Protein AF-A0A352LXK6-F1 (afdb_monomer_lite)

Radius of gyration: 22.54 Å; chains: 1; bounding box: 63×56×57 Å

Foldseek 3Di:
DDPVVVVVVVVVVPDPPDDPPPPDDDLCFPQAAAPPQRAGKDKDKDWADDDPDDIDIWIKIDGPCPRPVPDPADIATPVLALVLLLVVVVCCCVPPVVQFDCDPVNVVLVVVVLVVQCVVCVVVVHHSVVDDDDVSVSSVCCSPPHDSVSVNVSSVRHPAGWYDDNNHIDDPPPD

Sequence (175 aa):
MEKEIFDRVQEKLIVPFKSKWGSKVFTYKGLLKCANCKASIIGEDRFRQRLNKEPKYHIYYHCTRQIDHNCKEPYISEEELERSLLKLINFMYIAHPQELVLTDKIQKGLEEFKRMREALFLQQDINPNSKVWDIRDYSKYILANKNAEEKRELFNLFQFPLFIQNSTITSLRAH

pLDDT: mean 89.12, std 10.37, range [35.91, 96.88]

Secondary structure (DSSP, 8-state):
--HHHHHHHHHHH----PPPTT----TTTTTEEETTT-PBEEEEEEEEEETTEEEEEEEEEEE--SS-TT--PPPEEHHHHHHHHHHHHHHHHHH-GGGB---HHHHHHHHHHHHHHHHHHHHTT--GGGS---HHHHHHHHHHHS-HHHHHHGGGGBSS-EEEETTEEE-TT--

Structure (mmCIF, N/CA/C/O backbone):
data_AF-A0A352LXK6-F1
#
_entry.id   AF-A0A352LXK6-F1
#
loop_
_atom_site.group_PDB
_atom_site.id
_atom_site.type_symbol
_atom_site.label_atom_id
_atom_site.label_alt_id
_atom_site.label_comp_id
_atom_site.label_asym_id
_atom_site.label_entity_id
_atom_site.label_seq_id
_atom_site.pdbx_PDB_ins_code
_atom_site.Cartn_x
_atom_site.Cartn_y
_atom_site.Cartn_z
_atom_site.occupancy
_atom_site.B_iso_or_equiv
_atom_site.auth_seq_id
_atom_site.auth_comp_id
_atom_site.auth_asym_id
_atom_site.auth_atom_id
_atom_site.pdbx_PDB_model_num
ATOM 1 N N . MET A 1 1 ? -33.465 33.443 39.017 1.00 53.41 1 MET A N 1
ATOM 2 C CA . MET A 1 1 ? -32.552 32.367 38.580 1.00 53.41 1 MET A CA 1
ATOM 3 C C . MET A 1 1 ? -31.208 33.001 38.289 1.00 53.41 1 MET A C 1
ATOM 5 O O . MET A 1 1 ? -31.158 33.945 37.511 1.00 53.41 1 MET A O 1
ATOM 9 N N . GLU A 1 2 ? -30.178 32.562 39.007 1.00 62.28 2 GLU A N 1
ATOM 10 C CA . GLU A 1 2 ? -28.811 33.086 38.960 1.00 62.28 2 GLU A CA 1
ATOM 11 C C . GLU A 1 2 ? -28.241 33.044 37.541 1.00 62.28 2 GLU A C 1
ATOM 13 O O . GLU A 1 2 ? -28.038 31.973 36.968 1.00 62.28 2 GLU A O 1
ATOM 18 N N . LYS A 1 3 ? -27.945 34.230 37.000 1.00 75.62 3 LYS A N 1
ATOM 19 C CA . LYS A 1 3 ? -27.211 34.417 35.741 1.00 75.62 3 LYS A CA 1
ATOM 20 C C . LYS A 1 3 ? -25.889 33.638 35.750 1.00 75.62 3 LYS A C 1
ATOM 22 O O . LYS A 1 3 ? -25.519 33.038 34.756 1.00 75.62 3 LYS A O 1
ATOM 27 N N . GLU A 1 4 ? -25.272 33.536 36.925 1.00 81.62 4 GLU A N 1
ATOM 28 C CA . GLU A 1 4 ? -24.052 32.767 37.163 1.00 81.62 4 GLU A CA 1
ATOM 29 C C . GLU A 1 4 ? -24.223 31.256 36.931 1.00 81.62 4 GLU A C 1
ATOM 31 O O . GLU A 1 4 ? -23.343 30.613 36.358 1.00 81.62 4 GLU A O 1
ATOM 36 N N . ILE A 1 5 ? -25.366 30.671 37.314 1.00 79.88 5 ILE A N 1
ATOM 37 C CA . ILE A 1 5 ? -25.660 29.263 37.007 1.00 79.88 5 ILE A CA 1
ATOM 38 C C . ILE A 1 5 ? -25.860 29.091 35.501 1.00 79.88 5 ILE A C 1
ATOM 40 O O . ILE A 1 5 ? -25.363 28.123 34.926 1.00 79.88 5 ILE A O 1
ATOM 44 N N . PHE A 1 6 ? -26.557 30.030 34.857 1.00 81.56 6 PHE A N 1
ATOM 45 C CA . PHE A 1 6 ? -26.767 30.002 33.412 1.00 81.56 6 PHE A CA 1
ATOM 46 C C . PHE A 1 6 ? -25.436 30.085 32.648 1.00 81.56 6 PHE A C 1
ATOM 48 O O . PHE A 1 6 ? -25.183 29.238 31.793 1.00 81.56 6 PHE A O 1
ATOM 55 N N . ASP A 1 7 ? -24.555 31.015 33.013 1.00 83.31 7 ASP A N 1
ATOM 56 C CA . ASP A 1 7 ? -23.253 31.214 32.368 1.00 83.31 7 ASP A CA 1
ATOM 57 C C . ASP A 1 7 ? -22.326 30.001 32.577 1.00 83.31 7 ASP A C 1
ATOM 59 O O . ASP A 1 7 ? -21.735 29.500 31.620 1.00 83.31 7 ASP A O 1
ATOM 63 N N . ARG A 1 8 ? -22.298 29.415 33.786 1.00 79.50 8 ARG A N 1
ATOM 64 C CA . ARG A 1 8 ? -21.560 28.164 34.067 1.00 79.50 8 ARG A CA 1
ATOM 65 C C . ARG A 1 8 ? -22.065 26.964 33.267 1.00 79.50 8 ARG A C 1
ATOM 67 O O . ARG A 1 8 ? -21.293 26.057 32.949 1.00 79.50 8 ARG A O 1
ATOM 74 N N . VAL A 1 9 ? -23.365 26.909 32.977 1.00 80.06 9 VAL A N 1
ATOM 75 C CA . VAL A 1 9 ? -23.941 25.871 32.112 1.00 80.06 9 VAL A CA 1
ATOM 76 C C . VAL A 1 9 ? -23.569 26.133 30.653 1.00 80.06 9 VAL A C 1
ATOM 78 O O . VAL A 1 9 ? -23.195 25.186 29.965 1.00 80.06 9 VAL A O 1
ATOM 81 N N . GLN A 1 10 ? -23.595 27.388 30.192 1.00 80.75 10 GLN A N 1
ATOM 82 C CA . GLN A 1 10 ? -23.176 27.751 28.833 1.00 80.75 10 GLN A CA 1
ATOM 83 C C . GLN A 1 10 ? -21.703 27.413 28.578 1.00 80.75 10 GLN A C 1
ATOM 85 O O . GLN A 1 10 ? -21.404 26.800 27.558 1.00 80.75 10 GLN A O 1
ATOM 90 N N . GLU A 1 11 ? -20.801 27.689 29.523 1.00 78.12 11 GLU A N 1
ATOM 91 C CA . GLU A 1 11 ? -19.388 27.292 29.420 1.00 78.12 11 GLU A CA 1
ATOM 92 C C . GLU A 1 11 ? -19.211 25.773 29.273 1.00 78.12 11 GLU A C 1
ATOM 94 O O . GLU A 1 11 ? -18.391 25.310 28.483 1.00 78.12 11 GLU A O 1
ATOM 99 N N . LYS A 1 12 ? -20.021 24.977 29.983 1.00 74.00 12 LYS A N 1
ATOM 100 C CA . LYS A 1 12 ? -19.997 23.506 29.894 1.00 74.00 12 LYS A CA 1
ATOM 101 C C . LYS A 1 12 ? -20.643 22.949 28.621 1.00 74.00 12 LYS A C 1
ATOM 103 O O . LYS A 1 12 ? -20.398 21.791 28.283 1.00 74.00 12 LYS A O 1
ATOM 108 N N . LEU A 1 13 ? -21.462 23.741 27.928 1.00 72.69 13 LEU A N 1
ATOM 109 C CA . LEU A 1 13 ? -22.083 23.381 26.649 1.00 72.69 13 LEU A CA 1
ATOM 110 C C . LEU A 1 13 ? -21.171 23.666 25.446 1.00 72.69 13 LEU A C 1
ATOM 112 O O . LEU A 1 13 ? -21.450 23.167 24.352 1.00 72.69 13 LEU A O 1
ATOM 116 N N . ILE A 1 14 ? -20.070 24.406 25.634 1.00 70.81 14 ILE A N 1
ATOM 117 C CA . ILE A 1 14 ? -19.030 24.597 24.616 1.00 70.81 14 ILE A CA 1
ATOM 118 C C . ILE A 1 14 ? -18.277 23.275 24.448 1.00 70.81 14 ILE A C 1
ATOM 120 O O . ILE A 1 14 ? -17.240 23.010 25.054 1.00 70.81 14 ILE A O 1
ATOM 124 N N . VAL A 1 15 ? -18.831 22.403 23.612 1.00 63.41 15 VAL A N 1
ATOM 125 C CA . VAL A 1 15 ? -18.150 21.189 23.180 1.00 63.41 15 VAL A CA 1
ATOM 126 C C . VAL A 1 15 ? -17.107 21.555 22.123 1.00 63.41 15 VAL A C 1
ATOM 128 O O . VAL A 1 15 ? -17.407 22.333 21.212 1.00 63.41 15 VAL A O 1
ATOM 131 N N . PRO A 1 16 ? -15.884 20.998 22.191 1.00 61.88 16 PRO A N 1
ATOM 132 C CA . PRO A 1 16 ? -14.918 21.169 21.117 1.00 61.88 16 PRO A CA 1
ATOM 133 C C . PRO A 1 16 ? -15.552 20.712 19.803 1.00 61.88 16 PRO A C 1
ATOM 135 O O . PRO A 1 16 ? -16.291 19.722 19.775 1.00 61.88 16 PRO A O 1
ATOM 138 N N . PHE A 1 17 ? -15.284 21.451 18.723 1.00 60.72 17 PHE A N 1
ATOM 139 C CA . PHE A 1 17 ? -15.830 21.165 17.400 1.00 60.72 17 PHE A CA 1
ATOM 140 C C . PHE A 1 17 ? -15.517 19.707 17.041 1.00 60.72 17 PHE A C 1
ATOM 142 O O . PHE A 1 17 ? -14.369 19.350 16.765 1.00 60.72 17 PHE A O 1
ATOM 149 N N . LYS A 1 18 ? -16.529 18.833 17.095 1.00 61.69 18 LYS A N 1
ATOM 150 C CA . LYS A 1 18 ? -16.359 17.439 16.685 1.00 61.69 18 LYS A CA 1
ATOM 151 C C . LYS A 1 18 ? -16.019 17.453 15.200 1.00 61.69 18 LYS A C 1
ATOM 153 O O . LYS A 1 18 ? -16.692 18.124 14.415 1.00 61.69 18 LYS A O 1
ATOM 158 N N . SER A 1 19 ? -14.971 16.731 14.812 1.00 66.56 19 SER A N 1
ATOM 159 C CA . SER A 1 19 ? -14.622 16.559 13.403 1.00 66.56 19 SER A CA 1
ATOM 160 C C . SER A 1 19 ? -15.862 16.086 12.640 1.00 66.56 19 SER A C 1
ATOM 162 O O . SER A 1 19 ? -16.581 15.206 13.123 1.00 66.56 19 SER A O 1
ATOM 164 N N . LYS A 1 20 ? -16.144 16.693 11.479 1.00 72.31 20 LYS A N 1
ATOM 165 C CA . LYS A 1 20 ? -17.317 16.331 10.675 1.00 72.31 20 LYS A CA 1
ATOM 166 C C . LYS A 1 20 ? -17.300 14.825 10.407 1.00 72.31 20 LYS A C 1
ATOM 168 O O . LYS A 1 20 ? -16.268 14.264 10.040 1.00 72.31 20 LYS A O 1
ATOM 173 N N . TRP A 1 21 ? -18.439 14.167 10.595 1.00 60.66 21 TRP A N 1
ATOM 174 C CA . TRP A 1 21 ? -18.563 12.743 10.305 1.00 60.66 21 TRP A CA 1
ATOM 175 C C . TRP A 1 21 ? -18.146 12.471 8.850 1.00 60.66 21 TRP A C 1
ATOM 177 O O . TRP A 1 21 ? -18.568 13.181 7.939 1.00 60.66 21 TRP A O 1
ATOM 187 N N . GLY A 1 22 ? -17.260 11.493 8.643 1.00 67.50 22 GLY A N 1
ATOM 188 C CA . GLY A 1 22 ? -16.707 11.173 7.323 1.00 67.50 22 GLY A CA 1
ATOM 189 C C . GLY A 1 22 ? -15.520 12.030 6.861 1.00 67.50 22 GLY A C 1
ATOM 190 O O . GLY A 1 22 ? -15.017 11.790 5.769 1.00 67.50 22 GLY A O 1
ATOM 191 N N . SER A 1 23 ? -15.014 12.974 7.666 1.00 76.69 23 SER A N 1
ATOM 192 C CA . SER A 1 23 ? -13.855 13.799 7.278 1.00 76.69 23 SER A CA 1
ATOM 193 C C . SER A 1 23 ? -12.523 13.041 7.250 1.00 76.69 23 SER A C 1
ATOM 195 O O . SER A 1 23 ? -11.538 13.558 6.731 1.00 76.69 23 SER A O 1
ATOM 197 N N . LYS A 1 24 ? -12.457 11.841 7.844 1.00 82.56 24 LYS A N 1
ATOM 198 C CA . LYS A 1 24 ? -11.235 11.031 7.868 1.00 82.56 24 LYS A CA 1
ATOM 199 C C . LYS A 1 24 ? -11.073 10.275 6.553 1.00 82.56 24 LYS A C 1
ATOM 201 O O . LYS A 1 24 ? -11.922 9.463 6.179 1.00 82.56 24 LYS A O 1
ATOM 206 N N . VAL A 1 25 ? -9.948 10.513 5.893 1.00 87.12 25 VAL A N 1
ATOM 207 C CA . VAL A 1 25 ? -9.534 9.807 4.681 1.00 87.12 25 VAL A CA 1
ATOM 208 C C . VAL A 1 25 ? -8.399 8.860 5.050 1.00 87.12 25 VAL A C 1
ATOM 210 O O . VAL A 1 25 ? -7.445 9.261 5.709 1.00 87.12 25 VAL A O 1
ATOM 213 N N . PHE A 1 26 ? -8.514 7.602 4.631 1.00 93.31 26 PHE A N 1
ATOM 214 C CA . PHE A 1 26 ? -7.470 6.596 4.806 1.00 93.31 26 PHE A CA 1
ATOM 215 C C . PHE A 1 26 ? -6.874 6.259 3.448 1.00 93.31 26 PHE A C 1
ATOM 217 O O . PHE A 1 26 ? -7.621 5.954 2.511 1.00 93.31 26 PHE A O 1
ATOM 224 N N . THR A 1 27 ? -5.545 6.291 3.362 1.00 94.31 27 THR A N 1
ATOM 225 C CA . THR A 1 27 ? -4.780 6.161 2.118 1.00 94.31 27 THR A CA 1
ATOM 226 C C . THR A 1 27 ? -5.213 4.961 1.291 1.00 94.31 27 THR A C 1
ATOM 228 O O . THR A 1 27 ? -5.458 5.111 0.102 1.00 94.31 27 THR A O 1
ATOM 231 N N . TYR A 1 28 ? -5.409 3.789 1.898 1.00 95.44 28 TYR A N 1
ATOM 232 C CA . TYR A 1 28 ? -5.673 2.544 1.164 1.00 95.44 28 TYR A CA 1
ATOM 233 C C . TYR A 1 28 ? -7.137 2.089 1.189 1.00 95.44 28 TYR A C 1
ATOM 235 O O . TYR A 1 28 ? -7.465 0.986 0.747 1.00 95.44 28 TYR A O 1
ATOM 243 N N . LYS A 1 29 ? -8.058 2.939 1.667 1.00 92.88 29 LYS A N 1
ATOM 244 C CA . LYS A 1 29 ? -9.492 2.617 1.688 1.00 92.88 29 LYS A CA 1
ATOM 245 C C . LYS A 1 29 ? -9.992 2.286 0.278 1.00 92.88 29 LYS A C 1
ATOM 247 O O . LYS A 1 29 ? -9.741 3.035 -0.670 1.00 92.88 29 LYS A O 1
ATOM 252 N N . GLY A 1 30 ? -10.727 1.179 0.168 1.00 91.06 30 GLY A N 1
ATOM 253 C CA . GLY A 1 30 ? -11.399 0.760 -1.066 1.00 91.06 30 GLY A CA 1
ATOM 254 C C . GLY A 1 30 ? -10.499 0.131 -2.133 1.00 91.06 30 GLY A C 1
ATOM 255 O O . GLY A 1 30 ? -11.012 -0.231 -3.184 1.00 91.06 30 GLY A O 1
ATOM 256 N N . LEU A 1 31 ? -9.195 -0.022 -1.884 1.00 94.56 31 LEU A N 1
ATOM 257 C CA . LEU A 1 31 ? -8.272 -0.660 -2.835 1.00 94.56 31 LEU A CA 1
ATOM 258 C C . LEU A 1 31 ? -8.164 -2.176 -2.656 1.00 94.56 31 LEU A C 1
ATOM 260 O O . LEU A 1 31 ? -7.759 -2.884 -3.572 1.00 94.56 31 LEU A O 1
ATOM 264 N N . LEU A 1 32 ? -8.517 -2.673 -1.472 1.00 95.38 32 LEU A N 1
ATOM 265 C CA . LEU A 1 32 ? -8.289 -4.052 -1.061 1.00 95.38 32 LEU A CA 1
ATOM 266 C C . LEU A 1 32 ? -9.582 -4.706 -0.581 1.00 95.38 32 LEU A C 1
ATOM 268 O O . LEU A 1 32 ? -10.460 -4.055 -0.001 1.00 95.38 32 LEU A O 1
ATOM 272 N N . LYS A 1 33 ? -9.663 -6.022 -0.776 1.00 95.44 33 LYS A N 1
ATOM 273 C CA . LYS A 1 33 ? -10.739 -6.875 -0.256 1.00 95.44 33 LYS A CA 1
ATOM 274 C C . LYS A 1 33 ? -10.176 -7.986 0.625 1.00 95.44 33 LYS A C 1
ATOM 276 O O . LYS A 1 33 ? -9.038 -8.403 0.467 1.00 95.44 33 LYS A O 1
ATOM 281 N N . CYS A 1 34 ? -10.967 -8.498 1.553 1.00 95.62 34 CYS A N 1
ATOM 282 C CA . CYS A 1 34 ? -10.596 -9.666 2.343 1.00 95.62 34 CYS A CA 1
ATOM 283 C C . CYS A 1 34 ? -10.609 -10.919 1.455 1.00 95.62 34 CYS A C 1
ATOM 285 O O . CYS A 1 34 ? -11.601 -11.187 0.779 1.00 95.62 34 CYS A O 1
ATOM 287 N N . ALA A 1 35 ? -9.541 -11.715 1.456 1.00 95.00 35 ALA A N 1
ATOM 288 C CA . ALA A 1 35 ? -9.498 -12.959 0.693 1.00 95.00 35 ALA A CA 1
ATOM 289 C C . ALA A 1 35 ? -10.519 -13.985 1.213 1.00 95.00 35 ALA A C 1
ATOM 291 O O . ALA A 1 35 ? -11.138 -14.673 0.399 1.00 95.00 35 ALA A O 1
ATOM 292 N N . ASN A 1 36 ? -10.737 -14.026 2.535 1.00 92.38 36 ASN A N 1
ATOM 293 C CA . ASN A 1 36 ? -11.584 -15.018 3.205 1.00 92.38 36 ASN A CA 1
ATOM 294 C C . ASN A 1 36 ? -13.080 -14.794 2.941 1.00 92.38 36 ASN A C 1
ATOM 296 O O . ASN A 1 36 ? -13.773 -15.721 2.544 1.00 92.38 36 ASN A O 1
ATOM 300 N N . CYS A 1 37 ? -13.581 -13.566 3.123 1.00 93.06 37 CYS A N 1
ATOM 301 C CA . CYS A 1 37 ? -15.018 -13.267 3.002 1.00 93.06 37 CYS A CA 1
ATOM 302 C C . CYS A 1 37 ? -15.377 -12.275 1.885 1.00 93.06 37 CYS A C 1
ATOM 304 O O . CYS A 1 37 ? -16.539 -11.913 1.743 1.00 93.06 37 CYS A O 1
ATOM 306 N N . LYS A 1 38 ? -14.398 -11.793 1.105 1.00 94.69 38 LYS A N 1
ATOM 307 C CA . LYS A 1 38 ? -14.561 -10.827 -0.006 1.00 94.69 38 LYS A CA 1
ATOM 308 C C . LYS A 1 38 ? -15.082 -9.437 0.378 1.00 94.69 38 LYS A C 1
ATOM 310 O O . LYS A 1 38 ? -15.228 -8.589 -0.504 1.00 94.69 38 LYS A O 1
ATOM 315 N N . ALA A 1 39 ? -15.304 -9.174 1.666 1.00 95.12 39 ALA A N 1
ATOM 316 C CA . ALA A 1 39 ? -15.697 -7.858 2.151 1.00 95.12 39 ALA A CA 1
ATOM 317 C C . ALA A 1 39 ? -14.578 -6.829 1.930 1.00 95.12 39 ALA A C 1
ATOM 319 O O . ALA A 1 39 ? -13.405 -7.179 1.785 1.00 95.12 39 ALA A O 1
ATOM 320 N N . SER A 1 40 ? -14.93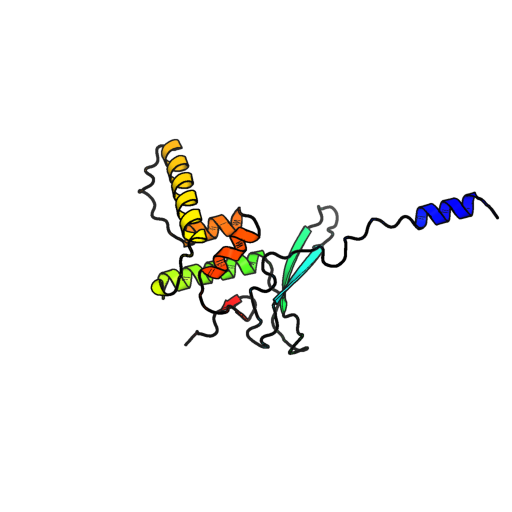4 -5.550 1.911 1.00 95.56 40 SER A N 1
ATOM 321 C CA . SER A 1 40 ? -13.967 -4.464 1.744 1.00 95.56 40 SER A CA 1
ATOM 322 C C . SER A 1 40 ? -13.023 -4.347 2.943 1.00 95.56 40 SER A C 1
ATOM 324 O O . SER A 1 40 ? -13.378 -4.688 4.074 1.00 95.56 40 SER A O 1
ATOM 326 N N . ILE A 1 41 ? -11.826 -3.819 2.698 1.00 96.38 41 ILE A N 1
ATOM 327 C CA . ILE A 1 41 ? -10.896 -3.406 3.750 1.00 96.38 41 ILE A CA 1
ATOM 328 C C . ILE A 1 41 ? -11.063 -1.905 4.016 1.00 96.38 41 ILE A C 1
ATOM 330 O O . ILE A 1 41 ? -11.111 -1.093 3.084 1.00 96.38 41 ILE A O 1
ATOM 334 N N . ILE A 1 42 ? -11.142 -1.530 5.292 1.00 95.31 42 ILE A N 1
ATOM 335 C CA . ILE A 1 42 ? -11.215 -0.134 5.743 1.00 95.31 42 ILE A CA 1
ATOM 336 C C . ILE A 1 42 ? -10.073 0.189 6.701 1.00 95.31 42 ILE A C 1
ATOM 338 O O . ILE A 1 42 ? -9.534 -0.710 7.341 1.00 95.31 42 ILE A O 1
ATOM 342 N N . GLY A 1 43 ? -9.718 1.472 6.773 1.00 94.75 43 GLY A N 1
ATOM 343 C CA . GLY A 1 43 ? -8.800 1.996 7.777 1.00 94.75 43 GLY A CA 1
ATOM 344 C C . GLY A 1 43 ? -9.537 2.387 9.059 1.00 94.75 43 GLY A C 1
ATOM 345 O O . GLY A 1 43 ? -10.659 2.892 9.008 1.00 94.75 43 GLY A O 1
ATOM 346 N N . GLU A 1 44 ? -8.886 2.168 10.192 1.00 93.25 44 GLU A N 1
ATOM 347 C CA . GLU A 1 44 ? -9.277 2.601 11.526 1.00 93.25 44 GLU A CA 1
ATOM 348 C C . GLU A 1 44 ? -8.064 3.259 12.190 1.00 93.25 44 GLU A C 1
ATOM 350 O O . GLU A 1 44 ? -6.972 2.685 12.228 1.00 93.25 44 GLU A O 1
ATOM 355 N N . ASP A 1 45 ? -8.242 4.464 12.725 1.00 91.38 45 ASP A N 1
ATOM 356 C CA . ASP A 1 45 ? -7.204 5.136 13.488 1.00 91.38 45 ASP A CA 1
ATOM 357 C C . ASP A 1 45 ? -7.306 4.834 14.984 1.00 91.38 45 ASP A C 1
ATOM 359 O O . ASP A 1 45 ? -8.380 4.805 15.584 1.00 91.38 45 ASP A O 1
ATOM 363 N N . ARG A 1 46 ? -6.155 4.612 15.611 1.00 89.38 46 ARG A N 1
ATOM 364 C CA . ARG A 1 46 ? -6.027 4.337 17.039 1.00 89.38 46 ARG A CA 1
ATOM 365 C C . ARG A 1 46 ? -5.065 5.342 17.646 1.00 89.38 46 ARG A C 1
ATOM 367 O O . ARG A 1 46 ? -3.881 5.378 17.311 1.00 89.38 46 ARG A O 1
ATOM 374 N N . PHE A 1 47 ? -5.579 6.128 18.582 1.00 87.00 47 PHE A N 1
ATOM 375 C CA . PHE A 1 47 ? -4.779 7.032 19.394 1.00 87.00 47 PHE A CA 1
ATOM 376 C C . PHE A 1 47 ? -4.436 6.360 20.720 1.00 87.00 47 PHE A C 1
ATOM 378 O O . PHE A 1 47 ? -5.323 6.034 21.510 1.00 87.00 47 PHE A O 1
ATOM 385 N N . ARG A 1 48 ? -3.144 6.134 20.970 1.00 84.56 48 ARG A N 1
ATOM 386 C CA . ARG A 1 48 ? -2.664 5.531 22.215 1.00 84.56 48 ARG A CA 1
ATOM 387 C C . ARG A 1 48 ? -1.985 6.590 23.072 1.00 84.56 48 ARG A C 1
ATOM 389 O O . ARG A 1 48 ? -0.857 6.995 22.785 1.00 84.56 48 ARG A O 1
ATOM 396 N N . GLN A 1 49 ? -2.654 6.989 24.152 1.00 86.31 49 GLN A N 1
ATOM 397 C CA . GLN A 1 49 ? -2.031 7.778 25.213 1.00 86.31 49 GLN A CA 1
ATOM 398 C C . GLN A 1 49 ? -0.967 6.944 25.932 1.00 86.31 49 GLN A C 1
ATOM 400 O O . GLN A 1 49 ? -1.099 5.726 26.089 1.00 86.31 49 GLN A O 1
ATOM 405 N N . ARG A 1 50 ? 0.122 7.595 26.339 1.00 83.12 50 ARG A N 1
ATOM 406 C CA . ARG A 1 50 ? 1.245 6.956 27.026 1.00 83.12 50 ARG A CA 1
ATOM 407 C C . ARG A 1 50 ? 1.563 7.748 28.282 1.00 83.12 50 ARG A C 1
ATOM 409 O O . ARG A 1 50 ? 1.563 8.972 28.253 1.00 83.12 50 ARG A O 1
ATOM 416 N N . LEU A 1 51 ? 1.867 7.042 29.367 1.00 85.38 51 LEU A N 1
ATOM 417 C CA . LEU A 1 51 ? 2.343 7.682 30.586 1.00 85.38 51 LEU A CA 1
ATOM 418 C C . LEU A 1 51 ? 3.714 8.317 30.305 1.00 85.38 51 LEU A C 1
ATOM 420 O O . LEU A 1 51 ? 4.631 7.625 29.856 1.00 85.38 51 LEU A O 1
ATOM 424 N N . ASN A 1 52 ? 3.831 9.625 30.541 1.00 83.62 52 ASN A N 1
ATOM 425 C CA . ASN A 1 52 ? 5.069 10.409 30.430 1.00 83.62 52 ASN A CA 1
ATOM 426 C C . ASN A 1 52 ? 5.737 10.403 29.039 1.00 83.62 52 ASN A C 1
ATOM 428 O O . ASN A 1 52 ? 6.944 10.614 28.933 1.00 83.62 52 ASN A O 1
ATOM 432 N N . LYS A 1 53 ? 4.986 10.127 27.964 1.00 86.12 53 LYS A N 1
ATOM 433 C CA . LYS A 1 53 ? 5.476 10.195 26.577 1.00 86.12 53 LYS A CA 1
ATOM 434 C C . LYS A 1 53 ? 4.413 10.795 25.676 1.00 86.12 53 LYS A C 1
ATOM 436 O O . LYS A 1 53 ? 3.224 10.691 25.968 1.00 86.12 53 LYS A O 1
ATOM 441 N N . GLU A 1 54 ? 4.852 11.342 24.549 1.00 85.69 54 GLU A N 1
ATOM 442 C CA . GLU A 1 54 ? 3.925 11.806 23.527 1.00 85.69 54 GLU A CA 1
ATOM 443 C C . GLU A 1 54 ? 2.993 10.665 23.082 1.00 85.69 54 GLU A C 1
ATOM 445 O O . GLU A 1 54 ? 3.426 9.506 22.937 1.00 85.69 54 GLU A O 1
ATOM 450 N N . PRO A 1 55 ? 1.695 10.963 22.916 1.00 85.44 55 PRO A N 1
ATOM 451 C CA . PRO A 1 55 ? 0.737 9.989 22.437 1.00 85.44 55 PRO A CA 1
ATOM 452 C C . PRO A 1 55 ? 1.103 9.549 21.020 1.00 85.44 55 PRO A C 1
ATOM 454 O O . PRO A 1 55 ? 1.589 10.334 20.210 1.00 85.44 55 PRO A O 1
ATOM 457 N N . LYS A 1 56 ? 0.853 8.275 20.713 1.00 87.69 56 LYS A N 1
ATOM 458 C CA . LYS A 1 56 ? 1.171 7.712 19.400 1.00 87.69 56 LYS A CA 1
ATOM 459 C C . LYS A 1 56 ? -0.102 7.472 18.603 1.00 87.69 56 LYS A C 1
ATOM 461 O O . LYS A 1 56 ? -1.039 6.835 19.090 1.00 87.69 56 LYS A O 1
ATOM 466 N N . TYR A 1 57 ? -0.107 7.974 17.376 1.00 88.94 57 TYR A N 1
ATOM 467 C CA . TYR A 1 57 ? -1.158 7.756 16.396 1.00 88.94 57 TYR A CA 1
ATOM 468 C C . TYR A 1 57 ? -0.786 6.580 15.490 1.00 88.94 57 TYR A C 1
ATOM 470 O O . TYR A 1 57 ? 0.354 6.474 15.037 1.00 88.94 57 TYR A O 1
ATOM 478 N N . HIS A 1 58 ? -1.742 5.689 15.250 1.00 90.94 58 HIS A N 1
ATOM 47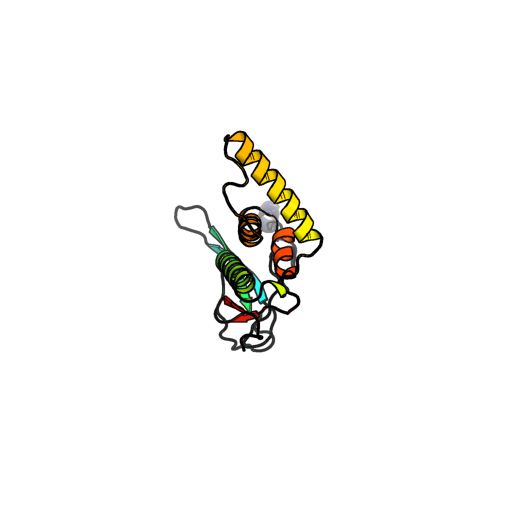9 C CA . HIS A 1 58 ? -1.578 4.527 14.386 1.00 90.94 58 HIS A CA 1
ATOM 480 C C . HIS A 1 58 ? -2.797 4.359 13.486 1.00 90.94 58 HIS A C 1
ATOM 482 O O . HIS A 1 58 ? -3.921 4.544 13.944 1.00 90.94 58 HIS A O 1
ATOM 488 N N . ILE A 1 59 ? -2.576 3.938 12.243 1.00 94.56 59 ILE A N 1
ATOM 489 C CA . ILE A 1 59 ? -3.636 3.520 11.322 1.00 94.56 59 ILE A CA 1
ATOM 490 C C . ILE A 1 59 ? -3.527 2.010 11.136 1.00 94.56 59 ILE A C 1
ATOM 492 O O . ILE A 1 59 ? -2.443 1.483 10.872 1.00 94.56 59 ILE A O 1
ATOM 496 N N . TYR A 1 60 ? -4.657 1.327 11.271 1.00 95.69 60 TYR A N 1
ATOM 497 C CA . TYR A 1 60 ? -4.798 -0.097 11.011 1.00 95.69 60 TYR A CA 1
ATOM 498 C C . TYR A 1 60 ? -5.826 -0.320 9.918 1.00 95.69 60 TYR A C 1
ATOM 500 O O . TYR A 1 60 ? -6.827 0.383 9.851 1.00 95.69 60 TYR A O 1
ATOM 508 N N . TYR A 1 61 ? -5.604 -1.326 9.089 1.00 96.88 61 TYR A N 1
ATOM 509 C CA . TYR A 1 61 ? -6.548 -1.783 8.091 1.00 96.88 61 TYR A CA 1
ATOM 510 C C . TYR A 1 61 ? -7.131 -3.125 8.517 1.00 96.88 61 TYR A C 1
ATOM 512 O O . TYR A 1 61 ? -6.426 -3.990 9.040 1.00 96.88 61 TYR A O 1
ATOM 52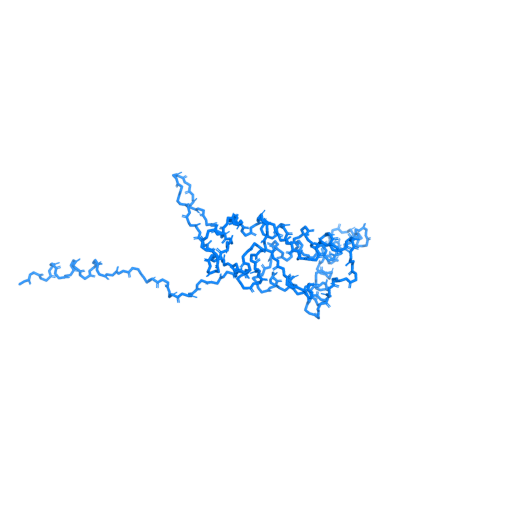0 N N . HIS A 1 62 ? -8.433 -3.295 8.313 1.00 95.88 62 HIS A N 1
ATOM 521 C CA . HIS A 1 62 ? -9.123 -4.533 8.650 1.00 95.88 62 HIS A CA 1
ATOM 522 C C . HIS A 1 62 ? -10.326 -4.789 7.745 1.00 95.88 62 HIS A C 1
ATOM 524 O O . HIS A 1 62 ? -10.876 -3.886 7.108 1.00 95.88 62 HIS A O 1
ATOM 530 N N . CYS A 1 63 ? -10.752 -6.050 7.712 1.00 96.31 63 CYS A N 1
ATOM 531 C CA . CYS A 1 63 ? -11.992 -6.464 7.072 1.00 96.31 63 CYS A CA 1
ATOM 532 C C . CYS A 1 63 ? -13.198 -5.788 7.736 1.00 96.31 63 CYS A C 1
ATOM 534 O O . CYS A 1 63 ? -13.317 -5.806 8.963 1.00 96.31 63 CYS A O 1
ATOM 536 N N . THR A 1 64 ? -14.123 -5.242 6.940 1.00 95.19 64 THR A N 1
ATOM 537 C CA . THR A 1 64 ? -15.362 -4.643 7.467 1.00 95.19 64 THR A CA 1
ATOM 538 C C . THR A 1 64 ? -16.285 -5.658 8.137 1.00 95.19 64 THR A C 1
ATOM 540 O O . THR A 1 64 ? -17.186 -5.254 8.865 1.00 95.19 64 THR A O 1
ATOM 543 N N . ARG A 1 65 ? -16.092 -6.963 7.882 1.00 95.25 65 ARG A N 1
ATOM 544 C CA . ARG A 1 65 ? -16.953 -8.058 8.368 1.00 95.25 65 ARG A CA 1
ATOM 545 C C . ARG A 1 65 ? -18.434 -7.869 8.008 1.00 95.25 65 ARG A C 1
ATOM 547 O O . ARG A 1 65 ? -19.315 -8.351 8.709 1.00 95.25 65 ARG A O 1
ATOM 554 N N . GLN A 1 66 ? -18.702 -7.153 6.913 1.00 94.75 66 GLN A N 1
ATOM 555 C CA . GLN A 1 66 ? -20.057 -6.900 6.404 1.00 94.75 66 GLN A CA 1
ATOM 556 C C . GLN A 1 66 ? -20.669 -8.123 5.716 1.00 94.75 66 GLN A C 1
ATOM 558 O O . GLN A 1 66 ? -21.885 -8.239 5.673 1.00 94.75 66 GLN A O 1
ATOM 563 N N . ILE A 1 67 ? -19.827 -9.002 5.162 1.00 94.12 67 ILE A N 1
ATOM 564 C CA . ILE A 1 67 ? -20.258 -10.239 4.492 1.00 94.12 67 ILE A CA 1
ATOM 565 C C . ILE A 1 67 ? -20.220 -11.418 5.471 1.00 94.12 67 ILE A C 1
ATOM 567 O O . ILE A 1 67 ? -21.173 -12.180 5.550 1.00 94.12 67 ILE A O 1
ATOM 571 N N . ASP A 1 68 ? -19.137 -11.543 6.243 1.00 94.69 68 ASP A N 1
ATOM 572 C CA . ASP A 1 68 ? -18.996 -12.542 7.305 1.00 94.69 68 ASP A CA 1
ATOM 573 C C . ASP A 1 68 ? -18.608 -11.855 8.618 1.00 94.69 68 ASP A C 1
ATOM 575 O O . ASP A 1 68 ? -17.487 -11.352 8.769 1.00 94.69 68 ASP A O 1
ATOM 579 N N . HIS A 1 69 ? -19.540 -11.851 9.572 1.00 94.12 69 HIS A N 1
ATOM 580 C CA . HIS A 1 69 ? -19.355 -11.268 10.901 1.00 94.12 69 HIS A CA 1
ATOM 581 C C . HIS A 1 69 ? -18.298 -12.000 11.738 1.00 94.12 69 HIS A C 1
ATOM 583 O O . HIS A 1 69 ? -17.669 -11.382 12.596 1.00 94.12 69 HIS A O 1
ATOM 589 N N . ASN A 1 70 ? -18.046 -13.280 11.451 1.00 95.19 70 ASN A N 1
ATOM 590 C CA . ASN A 1 70 ? -17.066 -14.113 12.146 1.00 95.19 70 ASN A CA 1
ATOM 591 C C . ASN A 1 70 ? -15.721 -14.181 11.413 1.00 95.19 70 ASN A C 1
ATOM 593 O O . ASN A 1 70 ? -14.863 -14.996 11.769 1.00 95.19 70 ASN A O 1
ATOM 597 N N . CYS A 1 71 ? -15.506 -13.323 10.410 1.00 94.56 71 CYS A N 1
ATOM 598 C CA . CYS A 1 71 ? -14.272 -13.325 9.642 1.00 94.56 71 CYS A CA 1
ATOM 599 C C . CYS A 1 71 ? -13.059 -13.103 10.561 1.00 94.56 71 CYS A C 1
ATOM 601 O O . CYS A 1 71 ? -12.909 -12.055 11.204 1.00 94.56 71 CYS A O 1
ATOM 603 N N . LYS A 1 72 ? -12.170 -14.100 10.576 1.00 94.94 72 LYS A N 1
ATOM 604 C CA . LYS A 1 72 ? -10.963 -14.148 11.415 1.00 94.94 72 LYS A CA 1
ATOM 605 C C . LYS A 1 72 ? -9.760 -13.428 10.807 1.00 94.94 72 LYS A C 1
ATOM 607 O O . LYS A 1 72 ? -8.658 -13.571 11.323 1.00 94.94 72 LYS A O 1
ATOM 612 N N . GLU A 1 73 ? -9.957 -12.678 9.720 1.00 94.88 73 GLU A N 1
ATOM 613 C CA . GLU A 1 73 ? -8.875 -11.910 9.107 1.00 94.88 73 GLU A CA 1
ATOM 614 C C . GLU A 1 73 ? -8.305 -10.914 10.136 1.00 94.88 73 GLU A C 1
ATOM 616 O O . GLU A 1 73 ? -9.072 -10.106 10.688 1.00 94.88 73 GLU A O 1
ATOM 621 N N . PRO A 1 74 ? -6.998 -11.000 10.443 1.00 95.69 74 PRO A N 1
ATOM 622 C CA . PRO A 1 74 ? -6.351 -10.111 11.394 1.00 95.69 74 PRO A CA 1
ATOM 623 C C . PRO A 1 74 ? -6.298 -8.658 10.908 1.00 95.69 74 PRO A C 1
ATOM 625 O O . PRO A 1 74 ? -6.513 -8.334 9.741 1.00 95.69 74 PRO A O 1
ATOM 628 N N . TYR A 1 75 ? -6.016 -7.764 11.853 1.00 95.69 75 TYR A N 1
ATOM 629 C CA . TYR A 1 75 ? -5.711 -6.369 11.557 1.00 95.69 75 TYR A CA 1
ATOM 630 C C . TYR A 1 75 ? -4.270 -6.275 11.049 1.00 95.69 75 TYR A C 1
ATOM 632 O O . TYR A 1 75 ? -3.397 -7.030 11.481 1.00 95.69 75 TYR A O 1
ATOM 640 N N . ILE A 1 76 ? -4.013 -5.314 10.172 1.00 96.56 76 ILE A N 1
ATOM 641 C CA . ILE A 1 76 ? -2.673 -5.005 9.673 1.00 96.56 76 ILE A CA 1
ATOM 642 C C . ILE A 1 76 ? -2.403 -3.518 9.877 1.00 96.56 76 ILE A C 1
ATOM 644 O O . ILE A 1 76 ? -3.280 -2.693 9.632 1.00 96.56 76 ILE A O 1
ATOM 648 N N . SER A 1 77 ? -1.222 -3.143 10.363 1.00 96.00 77 SER A N 1
ATOM 649 C CA . SER A 1 77 ? -0.861 -1.722 10.428 1.00 96.00 77 SER A CA 1
ATOM 650 C C . SER A 1 77 ? -0.618 -1.148 9.027 1.00 96.00 77 SER A C 1
ATOM 652 O O . SER A 1 77 ? -0.282 -1.882 8.099 1.00 96.00 77 SER A O 1
ATOM 654 N N . GLU A 1 78 ? -0.767 0.167 8.849 1.00 94.88 78 GLU A N 1
ATOM 655 C CA . GLU A 1 78 ? -0.471 0.813 7.559 1.00 94.88 78 GLU A CA 1
ATOM 656 C C . GLU A 1 78 ? 0.970 0.540 7.094 1.00 94.88 78 GLU A C 1
ATOM 658 O O . GLU A 1 78 ? 1.196 0.196 5.940 1.00 94.88 78 GLU A O 1
ATOM 663 N N . GLU A 1 79 ? 1.932 0.580 8.017 1.00 94.25 79 GLU A N 1
ATOM 664 C CA . GLU A 1 79 ? 3.342 0.283 7.744 1.00 94.25 79 GLU A CA 1
ATOM 665 C C . GLU A 1 79 ? 3.555 -1.166 7.270 1.00 94.25 79 GLU A C 1
ATOM 667 O O . GLU A 1 79 ? 4.301 -1.425 6.324 1.00 94.25 79 GLU A O 1
ATOM 672 N N . GLU A 1 80 ? 2.894 -2.138 7.903 1.00 96.25 80 GLU A N 1
ATOM 673 C CA . GLU A 1 80 ? 2.962 -3.541 7.478 1.00 96.25 80 GLU A CA 1
ATOM 674 C C . GLU A 1 80 ? 2.271 -3.770 6.133 1.00 96.25 80 GLU A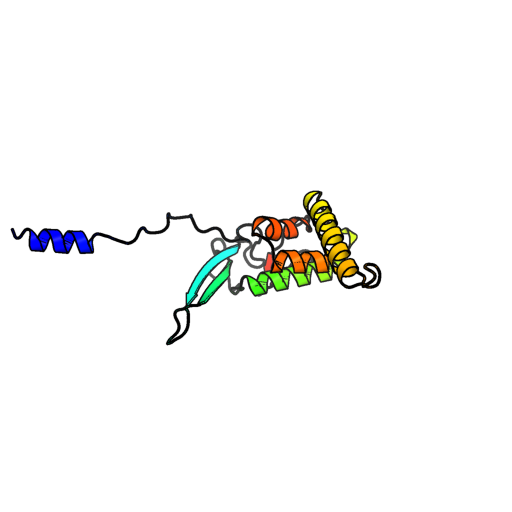 C 1
ATOM 676 O O . GLU A 1 80 ? 2.757 -4.566 5.327 1.00 96.25 80 GLU A O 1
ATOM 681 N N . LEU A 1 81 ? 1.186 -3.043 5.859 1.00 96.44 81 LEU A N 1
ATOM 682 C CA . LEU A 1 81 ? 0.496 -3.087 4.576 1.00 96.44 81 LEU A CA 1
ATOM 683 C C . LEU A 1 81 ? 1.402 -2.595 3.444 1.00 96.44 81 LEU A C 1
ATOM 685 O O . LEU A 1 81 ? 1.545 -3.281 2.432 1.00 96.44 81 LEU A O 1
ATOM 689 N N . GLU A 1 82 ? 2.073 -1.460 3.638 1.00 96.50 82 GLU A N 1
ATOM 690 C CA . GLU A 1 82 ? 3.038 -0.906 2.682 1.00 96.50 82 GLU A CA 1
ATOM 691 C C . GLU A 1 82 ? 4.226 -1.849 2.463 1.00 96.50 82 GLU A C 1
ATOM 693 O O . GLU A 1 82 ? 4.632 -2.106 1.326 1.00 96.50 82 GLU A O 1
ATOM 698 N N . ARG A 1 83 ? 4.747 -2.452 3.539 1.00 96.44 83 ARG A N 1
ATOM 699 C CA . ARG A 1 83 ? 5.781 -3.494 3.439 1.00 96.44 83 ARG A CA 1
ATOM 700 C C . ARG A 1 83 ? 5.299 -4.701 2.645 1.00 96.44 83 ARG A C 1
ATOM 702 O O . ARG A 1 83 ? 6.064 -5.247 1.851 1.00 96.44 83 ARG A O 1
ATOM 709 N N . SER A 1 84 ? 4.060 -5.139 2.857 1.00 96.69 84 SER A N 1
ATOM 710 C CA . SER A 1 84 ? 3.490 -6.261 2.116 1.00 96.69 84 SER A CA 1
ATOM 711 C C . SER A 1 84 ? 3.286 -5.927 0.640 1.00 96.69 84 SER A C 1
ATOM 713 O O . SER A 1 84 ? 3.550 -6.782 -0.202 1.00 96.69 84 SER A O 1
ATOM 715 N N . LEU A 1 85 ? 2.873 -4.699 0.315 1.00 96.50 85 LEU A N 1
ATOM 716 C CA . LEU A 1 85 ? 2.759 -4.228 -1.066 1.00 96.50 85 LEU A CA 1
ATOM 717 C C . LEU A 1 85 ? 4.118 -4.256 -1.763 1.00 96.50 85 LEU A C 1
ATOM 719 O O . LEU A 1 85 ? 4.244 -4.798 -2.857 1.00 96.50 85 LEU A O 1
ATOM 723 N N . LEU A 1 86 ? 5.156 -3.737 -1.105 1.00 96.12 86 LEU A N 1
ATOM 724 C CA . LEU A 1 86 ? 6.506 -3.741 -1.657 1.00 96.12 86 LEU A CA 1
ATOM 725 C C . LEU A 1 86 ? 7.027 -5.166 -1.894 1.00 96.12 86 LEU A C 1
ATOM 727 O O . LEU A 1 86 ? 7.668 -5.425 -2.910 1.00 96.12 86 LEU A O 1
ATOM 731 N N . LYS A 1 87 ? 6.737 -6.105 -0.983 1.00 95.81 87 LYS A N 1
ATOM 732 C CA . LYS A 1 87 ? 7.066 -7.526 -1.181 1.00 95.81 87 LYS A CA 1
ATOM 733 C C . LYS A 1 87 ? 6.379 -8.095 -2.422 1.00 95.81 87 LYS A C 1
ATOM 735 O O . LYS A 1 87 ? 7.042 -8.785 -3.191 1.00 95.81 87 LYS A O 1
ATOM 740 N N . LEU A 1 88 ? 5.102 -7.775 -2.638 1.00 95.19 88 LEU A N 1
ATOM 741 C CA . LEU A 1 88 ? 4.373 -8.201 -3.832 1.00 95.19 88 LEU A CA 1
ATOM 742 C C . LEU A 1 88 ? 4.979 -7.603 -5.109 1.00 95.19 88 LEU A C 1
ATOM 744 O O . LEU A 1 88 ? 5.220 -8.342 -6.056 1.00 95.19 88 LEU A O 1
ATOM 748 N N . ILE A 1 89 ? 5.289 -6.301 -5.124 1.00 95.25 89 ILE A N 1
ATOM 749 C CA . ILE A 1 89 ? 5.949 -5.647 -6.269 1.00 95.25 89 ILE A CA 1
ATOM 750 C C . ILE A 1 89 ? 7.288 -6.329 -6.572 1.00 95.25 89 ILE A C 1
ATOM 752 O O . ILE A 1 89 ? 7.564 -6.656 -7.722 1.00 95.25 89 ILE A O 1
ATOM 756 N N . ASN A 1 90 ? 8.103 -6.597 -5.546 1.00 95.12 90 ASN A N 1
ATOM 757 C CA . ASN A 1 90 ? 9.385 -7.284 -5.712 1.00 95.12 90 ASN A CA 1
ATOM 758 C C . ASN A 1 90 ? 9.212 -8.691 -6.291 1.00 95.12 90 ASN A C 1
ATOM 760 O O . ASN A 1 90 ? 9.967 -9.075 -7.180 1.00 95.12 90 ASN A O 1
ATOM 764 N N . PHE A 1 91 ? 8.239 -9.450 -5.779 1.00 94.12 91 PHE A N 1
ATOM 765 C CA . PHE A 1 91 ? 7.936 -10.791 -6.264 1.00 94.12 91 PHE A CA 1
ATOM 766 C C . PHE A 1 91 ? 7.500 -10.758 -7.730 1.00 94.12 91 PHE A C 1
ATOM 768 O O . PHE A 1 91 ? 8.099 -11.445 -8.550 1.00 94.12 91 PHE A O 1
ATOM 775 N N . MET A 1 92 ? 6.532 -9.907 -8.078 1.00 93.81 92 MET A N 1
ATOM 776 C CA . MET A 1 92 ? 6.025 -9.793 -9.447 1.00 93.81 92 MET A CA 1
ATOM 777 C C . MET A 1 92 ? 7.099 -9.307 -10.418 1.00 93.81 92 MET A C 1
ATOM 779 O O . MET A 1 92 ? 7.198 -9.835 -11.515 1.00 93.81 92 MET A O 1
ATOM 783 N N . TYR A 1 93 ? 7.957 -8.372 -10.011 1.00 93.94 93 TYR A N 1
ATOM 784 C CA . TYR A 1 93 ? 9.055 -7.896 -10.852 1.00 93.94 93 TYR A CA 1
ATOM 785 C C . TYR A 1 93 ? 10.053 -9.009 -11.210 1.00 93.94 93 TYR A C 1
ATOM 787 O O . TYR A 1 93 ? 10.599 -9.017 -12.307 1.00 93.94 93 TYR A O 1
ATOM 795 N N . ILE A 1 94 ? 10.295 -9.947 -10.289 1.00 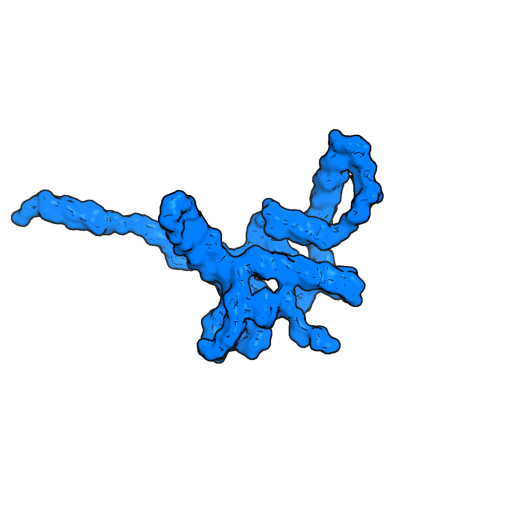93.06 94 ILE A N 1
ATOM 796 C CA . ILE A 1 94 ? 11.228 -11.062 -10.499 1.00 93.06 94 ILE A CA 1
ATOM 797 C C . ILE A 1 94 ? 10.550 -12.223 -11.238 1.00 93.06 94 ILE A C 1
ATOM 799 O O . ILE A 1 94 ? 11.139 -12.783 -12.157 1.00 93.06 94 ILE A O 1
ATOM 803 N N . ALA A 1 95 ? 9.341 -12.605 -10.824 1.00 93.19 95 ALA A N 1
ATOM 804 C CA . ALA A 1 95 ? 8.663 -13.807 -11.304 1.00 93.19 95 ALA A CA 1
ATOM 805 C C . ALA A 1 95 ? 7.841 -13.571 -12.583 1.00 93.19 95 ALA A C 1
ATOM 807 O O . ALA A 1 95 ? 7.812 -14.428 -13.463 1.00 93.19 95 ALA A O 1
ATOM 808 N N . HIS A 1 96 ? 7.182 -12.414 -12.694 1.00 91.62 96 HIS A N 1
ATOM 809 C CA . HIS A 1 96 ? 6.225 -12.098 -13.760 1.00 91.62 96 HIS A CA 1
ATOM 810 C C . HIS A 1 96 ? 6.309 -10.617 -14.190 1.00 91.62 96 HIS A C 1
ATOM 812 O O . HIS A 1 96 ? 5.313 -9.892 -14.108 1.00 91.62 96 HIS A O 1
ATOM 818 N N . PRO A 1 97 ? 7.480 -10.123 -14.641 1.00 90.31 97 PRO A N 1
ATOM 819 C CA . PRO A 1 97 ? 7.673 -8.704 -14.952 1.00 90.31 97 PRO A CA 1
ATOM 820 C C . PRO A 1 97 ? 6.695 -8.172 -16.007 1.00 90.31 97 PRO A C 1
ATOM 822 O O . PRO A 1 97 ? 6.285 -7.018 -15.930 1.00 90.31 97 PRO A O 1
ATOM 825 N N . GLN A 1 98 ? 6.277 -9.013 -16.956 1.00 91.12 98 GLN A N 1
ATOM 826 C CA . GLN A 1 98 ? 5.309 -8.670 -18.001 1.00 91.12 98 GLN A CA 1
ATOM 827 C C . GLN A 1 98 ? 3.899 -8.358 -17.476 1.00 91.12 98 GLN A C 1
ATOM 829 O O . GLN A 1 98 ? 3.098 -7.780 -18.205 1.00 91.12 98 GLN A O 1
ATOM 834 N N . GLU A 1 99 ? 3.573 -8.752 -16.241 1.00 90.81 99 GLU A N 1
ATOM 835 C CA . GLU A 1 99 ? 2.272 -8.458 -15.630 1.00 90.81 99 GLU A CA 1
ATOM 836 C C . GLU A 1 99 ? 2.238 -7.102 -14.918 1.00 90.81 99 GLU A C 1
ATOM 838 O O . GLU A 1 99 ? 1.154 -6.609 -14.597 1.00 90.81 99 GLU A O 1
ATOM 843 N N . LEU A 1 100 ? 3.402 -6.491 -14.666 1.00 92.88 100 LEU A N 1
ATOM 844 C CA . LEU A 1 100 ? 3.480 -5.162 -14.074 1.00 92.88 100 LEU A CA 1
ATOM 845 C C . LEU A 1 100 ? 3.247 -4.098 -15.139 1.00 92.88 100 LEU A C 1
ATOM 847 O O . LEU A 1 100 ? 3.978 -3.990 -16.122 1.00 92.88 100 LEU A O 1
ATOM 851 N N . VAL A 1 101 ? 2.233 -3.273 -14.911 1.00 94.00 101 VAL A N 1
ATOM 852 C CA . VAL A 1 101 ? 1.787 -2.288 -15.892 1.00 94.00 101 VAL A CA 1
ATOM 853 C C . VAL A 1 101 ? 2.217 -0.904 -15.455 1.00 94.00 101 VAL A C 1
ATOM 855 O O . VAL A 1 101 ? 1.782 -0.375 -14.437 1.00 94.00 101 VAL A O 1
ATOM 858 N N . LEU A 1 102 ? 3.083 -0.297 -16.258 1.00 93.56 102 LEU A N 1
ATOM 859 C CA . LEU A 1 102 ? 3.539 1.066 -16.034 1.00 93.56 102 LEU A CA 1
ATOM 860 C C . LEU A 1 102 ? 2.539 2.034 -16.659 1.00 93.56 102 LEU A C 1
ATOM 862 O O . LEU A 1 102 ? 2.619 2.325 -17.852 1.00 93.56 102 LEU A O 1
ATOM 866 N N . THR A 1 103 ? 1.597 2.527 -15.855 1.00 94.31 103 THR A N 1
ATOM 867 C CA . THR A 1 103 ? 0.673 3.589 -16.277 1.00 94.31 103 THR A CA 1
ATOM 868 C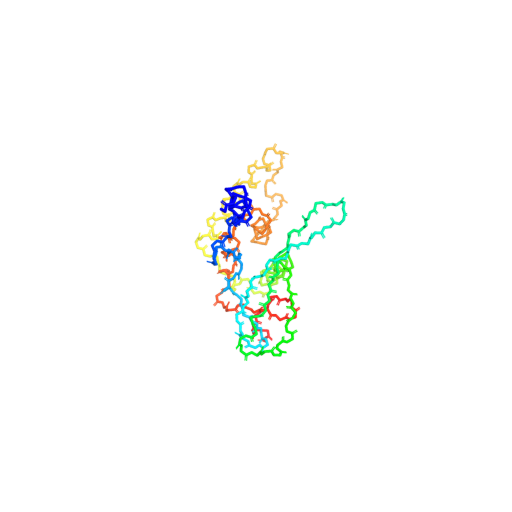 C . THR A 1 103 ? 1.438 4.870 -16.615 1.00 94.31 103 THR A C 1
ATOM 870 O O . THR A 1 103 ? 2.526 5.105 -16.086 1.00 94.31 103 THR A O 1
ATOM 873 N N . ASP A 1 104 ? 0.859 5.753 -17.433 1.00 94.69 104 ASP A N 1
ATOM 874 C CA . ASP A 1 104 ? 1.488 7.033 -17.801 1.00 94.69 104 ASP A CA 1
ATOM 875 C C . ASP A 1 104 ? 1.913 7.861 -16.579 1.00 94.69 104 ASP A C 1
ATOM 877 O O . ASP A 1 104 ? 2.938 8.543 -16.598 1.00 94.69 104 ASP A O 1
ATOM 881 N N . LYS A 1 105 ? 1.138 7.796 -15.489 1.00 93.38 105 LYS A N 1
ATOM 882 C CA . LYS A 1 105 ? 1.469 8.466 -14.226 1.00 93.38 105 LYS A CA 1
ATOM 883 C C . LYS A 1 105 ? 2.714 7.872 -13.575 1.00 93.38 105 LYS A C 1
ATOM 885 O O . LYS A 1 105 ? 3.597 8.621 -13.168 1.00 93.38 105 LYS A O 1
ATOM 890 N N . ILE A 1 106 ? 2.800 6.544 -13.507 1.00 93.56 106 ILE A N 1
ATOM 891 C CA . ILE A 1 106 ? 3.964 5.845 -12.951 1.00 93.56 106 ILE A CA 1
ATOM 892 C C . ILE A 1 106 ? 5.197 6.090 -13.820 1.00 93.56 106 ILE A C 1
ATOM 894 O O . ILE A 1 106 ? 6.268 6.351 -13.284 1.00 93.56 106 ILE A O 1
ATOM 898 N N . GLN A 1 107 ? 5.057 6.070 -15.147 1.00 94.88 107 GLN A N 1
ATOM 899 C CA . GLN A 1 107 ? 6.160 6.366 -16.064 1.00 94.88 107 GLN A CA 1
ATOM 900 C C . GLN A 1 107 ? 6.702 7.786 -15.869 1.00 94.88 107 GLN A C 1
ATOM 902 O O . GLN A 1 107 ? 7.912 7.972 -15.752 1.00 94.88 107 GLN A O 1
ATOM 907 N N . LYS A 1 108 ? 5.817 8.788 -15.767 1.00 94.75 108 LYS A N 1
ATOM 908 C CA . LYS A 1 108 ? 6.218 10.172 -15.471 1.00 94.75 108 LYS A CA 1
ATOM 909 C C . LYS A 1 108 ? 6.938 10.275 -14.130 1.00 94.75 108 LYS A C 1
ATOM 911 O O . LYS A 1 108 ? 8.011 10.864 -14.056 1.00 94.75 108 LYS A O 1
ATOM 916 N N . GLY A 1 109 ? 6.388 9.656 -13.089 1.00 93.06 109 GLY A N 1
ATOM 917 C CA . GLY A 1 109 ? 7.005 9.685 -11.769 1.00 93.06 109 GLY A CA 1
ATOM 918 C C . GLY A 1 109 ? 8.339 8.930 -11.697 1.00 93.06 109 GLY A C 1
ATOM 919 O O . GLY A 1 109 ? 9.242 9.361 -10.982 1.00 93.06 109 GLY A O 1
ATOM 920 N N . LEU A 1 110 ? 8.510 7.853 -12.470 1.00 94.25 110 LEU A N 1
ATOM 921 C CA . LEU A 1 110 ? 9.792 7.163 -12.635 1.00 94.25 110 LEU A CA 1
ATOM 922 C C . LEU A 1 110 ? 10.848 8.069 -13.272 1.00 94.25 110 LEU A C 1
ATOM 924 O O . LEU A 1 110 ? 11.987 8.091 -12.813 1.00 94.25 110 LEU A O 1
ATOM 928 N N . GLU A 1 111 ? 10.477 8.820 -14.307 1.00 94.44 111 GLU A N 1
ATOM 929 C CA . GLU A 1 111 ? 11.374 9.763 -14.981 1.00 94.44 111 GLU A CA 1
ATOM 930 C C . GLU A 1 111 ? 11.762 10.931 -14.058 1.00 94.44 111 GLU A C 1
ATOM 932 O O . GLU A 1 111 ? 12.931 11.309 -13.984 1.00 94.44 111 GLU A O 1
ATOM 937 N N . GLU A 1 112 ? 10.819 11.466 -13.280 1.00 93.56 112 GLU A N 1
ATOM 938 C CA . GLU A 1 112 ? 11.110 12.479 -12.255 1.00 93.56 112 GLU A CA 1
ATOM 939 C C . GLU A 1 112 ? 12.057 11.943 -11.176 1.00 93.56 112 GLU A C 1
ATOM 941 O O . GLU A 1 112 ? 13.040 12.598 -10.814 1.00 93.56 112 GLU A O 1
ATOM 946 N N . PHE A 1 113 ? 11.798 10.727 -10.691 1.00 93.44 113 PHE A N 1
ATOM 947 C CA . PHE A 1 113 ? 12.654 10.062 -9.716 1.00 93.44 113 PHE A CA 1
ATOM 948 C C . PHE A 1 113 ? 14.059 9.811 -10.272 1.00 93.44 113 PHE A C 1
ATOM 950 O O . PHE A 1 113 ? 15.046 10.065 -9.580 1.00 93.44 113 PHE A O 1
ATOM 957 N N . LYS A 1 114 ? 14.163 9.386 -11.537 1.00 94.12 114 LYS A N 1
ATOM 958 C CA . LYS A 1 114 ? 15.434 9.209 -12.245 1.00 94.12 114 LYS A CA 1
ATOM 959 C C . LYS A 1 114 ? 16.240 10.504 -12.261 1.00 94.12 114 LYS A C 1
ATOM 961 O O . LYS A 1 114 ? 17.380 10.500 -11.802 1.00 94.12 114 LYS A O 1
ATOM 966 N N . ARG A 1 115 ? 15.639 11.605 -12.724 1.00 94.12 115 ARG A N 1
ATOM 967 C CA . ARG A 1 115 ? 16.299 12.920 -12.817 1.00 94.12 115 ARG A CA 1
ATOM 968 C C . ARG A 1 115 ? 16.783 13.411 -11.461 1.00 94.12 115 ARG A C 1
ATOM 970 O O . ARG A 1 115 ? 17.919 13.859 -11.336 1.00 94.12 115 ARG A O 1
ATOM 977 N N . MET A 1 116 ? 15.938 13.292 -10.437 1.00 92.94 116 MET A N 1
ATOM 978 C CA . MET A 1 116 ? 16.289 13.674 -9.068 1.00 92.94 116 MET A CA 1
ATOM 979 C C . MET A 1 116 ? 17.478 12.861 -8.548 1.00 92.94 116 MET A C 1
ATOM 981 O O . MET A 1 116 ? 18.436 13.419 -8.017 1.00 92.94 116 MET A O 1
ATOM 985 N N . ARG A 1 117 ? 17.437 11.539 -8.730 1.00 92.88 117 ARG A N 1
ATOM 986 C CA . ARG A 1 117 ? 18.499 10.620 -8.313 1.00 92.88 117 ARG A CA 1
ATOM 987 C C . ARG A 1 117 ? 19.819 10.910 -9.027 1.00 92.88 117 ARG A C 1
ATOM 989 O O . ARG A 1 117 ? 20.867 10.920 -8.389 1.00 92.88 117 ARG A O 1
ATOM 996 N N . GLU A 1 118 ? 19.772 11.144 -10.336 1.00 93.31 118 GLU A N 1
ATOM 997 C CA . GLU A 1 118 ? 20.947 11.480 -11.146 1.00 93.31 118 GLU A CA 1
ATOM 998 C C . GLU A 1 118 ? 21.575 12.803 -10.705 1.00 93.31 118 GLU A C 1
ATOM 1000 O O . GLU A 1 118 ? 22.785 12.853 -10.496 1.00 93.31 118 GLU A O 1
ATOM 1005 N N . ALA A 1 119 ? 20.764 13.839 -10.468 1.00 93.38 119 ALA A N 1
ATOM 1006 C CA . ALA A 1 119 ? 21.248 15.123 -9.965 1.00 93.38 119 ALA A CA 1
ATOM 1007 C C . ALA A 1 119 ? 21.959 14.989 -8.605 1.00 93.38 119 ALA A C 1
ATOM 1009 O O . ALA A 1 119 ? 23.040 15.548 -8.424 1.00 93.38 119 ALA A O 1
ATOM 1010 N N . LEU A 1 120 ? 21.396 14.209 -7.673 1.00 92.94 120 LEU A N 1
ATOM 1011 C CA . LEU A 1 120 ? 22.006 13.966 -6.359 1.00 92.94 120 LEU A CA 1
ATOM 1012 C C . LEU A 1 120 ? 23.338 13.214 -6.453 1.00 92.94 120 LEU A C 1
ATOM 1014 O O . LEU A 1 120 ? 24.267 13.534 -5.716 1.00 92.94 120 LEU A O 1
ATOM 1018 N N . PHE A 1 121 ? 23.449 12.223 -7.341 1.00 93.00 121 PHE A N 1
ATOM 1019 C CA . PHE A 1 121 ? 24.704 11.493 -7.525 1.00 93.00 121 PHE A CA 1
ATOM 1020 C C . PHE A 1 121 ? 25.790 12.359 -8.157 1.00 93.00 121 PHE A C 1
ATOM 1022 O O . PHE A 1 121 ? 26.918 12.343 -7.672 1.00 93.00 121 PHE A O 1
ATOM 1029 N N . LEU A 1 122 ? 25.445 13.169 -9.162 1.00 92.06 122 LEU A N 1
ATOM 1030 C CA . LEU A 1 122 ? 26.391 14.107 -9.769 1.00 92.06 122 LEU A CA 1
ATOM 1031 C C . LEU A 1 122 ? 26.900 15.145 -8.759 1.00 92.06 122 LEU A C 1
ATOM 1033 O O . LEU A 1 122 ? 28.082 15.457 -8.771 1.00 92.06 122 LEU A O 1
ATOM 1037 N N . GLN A 1 123 ? 26.050 15.628 -7.845 1.00 93.81 123 GLN A N 1
ATOM 1038 C CA . GLN A 1 123 ? 26.481 16.517 -6.754 1.00 93.81 123 GLN A CA 1
ATOM 1039 C C . GLN A 1 123 ? 27.461 15.864 -5.769 1.00 93.81 123 GLN A C 1
ATOM 1041 O O . GLN A 1 123 ? 28.172 16.575 -5.067 1.00 93.81 123 GLN A O 1
ATOM 1046 N N . GLN A 1 124 ? 27.476 14.533 -5.684 1.00 93.38 124 GLN A N 1
ATOM 1047 C CA . GLN A 1 124 ? 28.384 13.768 -4.826 1.00 93.38 124 GLN A CA 1
ATOM 1048 C C . GLN A 1 124 ? 29.594 13.218 -5.598 1.00 93.38 124 GLN A C 1
ATOM 1050 O O . GLN A 1 124 ? 30.308 12.371 -5.066 1.00 93.38 124 GLN A O 1
ATOM 1055 N N . ASP A 1 125 ? 29.793 13.643 -6.852 1.00 91.56 125 ASP A N 1
ATOM 1056 C CA . ASP A 1 125 ? 30.806 13.111 -7.774 1.00 91.56 125 ASP A CA 1
ATOM 1057 C C . ASP A 1 125 ? 30.702 11.583 -7.992 1.00 91.56 125 ASP A C 1
ATOM 1059 O O . ASP A 1 125 ? 31.671 10.895 -8.317 1.00 91.56 125 ASP A O 1
ATOM 1063 N N . ILE A 1 126 ? 29.495 11.027 -7.838 1.00 90.75 126 ILE A N 1
ATOM 1064 C CA . ILE A 1 126 ? 29.189 9.611 -8.057 1.00 90.75 126 ILE A CA 1
ATOM 1065 C C . ILE A 1 126 ? 28.588 9.447 -9.453 1.00 90.75 126 ILE A C 1
ATOM 1067 O O . ILE A 1 126 ? 27.624 10.116 -9.820 1.00 90.75 126 ILE A O 1
ATOM 1071 N N . ASN A 1 127 ? 29.100 8.493 -10.235 1.00 87.94 127 ASN A N 1
ATOM 1072 C CA . ASN A 1 127 ? 28.503 8.143 -11.524 1.00 87.94 127 ASN A CA 1
ATOM 1073 C C . ASN A 1 127 ? 27.083 7.562 -11.316 1.00 87.94 127 ASN A C 1
ATOM 1075 O O . ASN A 1 127 ? 26.966 6.487 -10.718 1.00 87.94 127 ASN A O 1
ATOM 1079 N N . PRO A 1 128 ? 26.006 8.175 -11.848 1.00 85.56 128 PRO A N 1
ATOM 1080 C CA . PRO A 1 128 ? 24.638 7.688 -11.645 1.00 85.56 128 PRO A CA 1
ATOM 1081 C C . PRO A 1 128 ? 24.353 6.291 -12.214 1.00 85.56 128 PRO A C 1
ATOM 1083 O O . PRO A 1 128 ? 23.423 5.612 -11.769 1.00 85.56 128 PRO A O 1
ATOM 1086 N N . ASN A 1 129 ? 25.162 5.849 -13.179 1.00 87.50 129 ASN A N 1
ATOM 1087 C CA . ASN A 1 129 ? 25.066 4.522 -13.786 1.00 87.50 129 ASN A CA 1
ATOM 1088 C C . ASN A 1 129 ? 25.794 3.440 -12.977 1.00 87.50 129 ASN A C 1
ATOM 1090 O O . ASN A 1 129 ? 25.645 2.259 -13.273 1.00 87.50 129 ASN A O 1
ATOM 1094 N N . SER A 1 130 ? 26.556 3.813 -11.941 1.00 86.19 130 SER A N 1
ATOM 1095 C CA . SER A 1 130 ? 27.255 2.850 -11.074 1.00 86.19 130 SER A CA 1
ATOM 1096 C C . SER A 1 130 ? 26.302 1.961 -10.271 1.00 86.19 130 SER A C 1
ATOM 1098 O O . SER A 1 130 ? 26.676 0.860 -9.868 1.00 86.19 130 SER A O 1
ATOM 1100 N N . LYS A 1 131 ? 25.062 2.417 -10.047 1.00 85.44 131 LYS A N 1
ATOM 1101 C CA . LYS A 1 131 ? 24.048 1.689 -9.287 1.00 85.44 131 LYS A CA 1
ATOM 1102 C C . LYS A 1 131 ? 22.790 1.475 -10.121 1.00 85.44 131 LYS A C 1
ATOM 1104 O O . LYS A 1 131 ? 22.047 2.419 -10.416 1.00 85.44 131 LYS A O 1
ATOM 1109 N N . VAL A 1 132 ? 22.543 0.206 -10.446 1.00 86.62 132 VAL A N 1
ATOM 1110 C CA . VAL A 1 132 ? 21.293 -0.246 -11.065 1.00 86.62 132 VAL A CA 1
ATOM 1111 C C . VAL A 1 132 ? 20.134 0.093 -10.134 1.00 86.62 132 VAL A C 1
ATOM 1113 O O . VAL A 1 132 ? 20.242 -0.029 -8.913 1.00 86.62 132 VAL A O 1
ATOM 1116 N N . TRP A 1 133 ? 19.041 0.550 -10.723 1.00 91.81 133 TRP A N 1
ATOM 1117 C CA . TRP A 1 133 ? 17.800 0.863 -10.036 1.00 91.81 133 TRP A CA 1
ATOM 1118 C C . TRP A 1 133 ? 16.635 0.463 -10.923 1.00 91.81 133 TRP A C 1
ATOM 1120 O O . TRP A 1 133 ? 16.780 0.356 -12.142 1.00 91.81 133 TRP A O 1
ATOM 1130 N N . ASP A 1 134 ? 15.484 0.268 -10.302 1.00 91.75 134 ASP A N 1
ATOM 1131 C CA . ASP A 1 134 ? 14.264 -0.084 -11.009 1.00 91.75 134 ASP A CA 1
ATOM 1132 C C . ASP A 1 134 ? 13.013 0.401 -10.259 1.00 91.75 134 ASP A C 1
ATOM 1134 O O . ASP A 1 134 ? 13.074 1.177 -9.297 1.00 91.75 134 ASP A O 1
ATOM 1138 N N . ILE A 1 135 ? 11.850 -0.071 -10.713 1.00 93.00 135 ILE A N 1
ATOM 1139 C CA . ILE A 1 135 ? 10.539 0.238 -10.138 1.00 93.00 135 ILE A CA 1
ATOM 1140 C C . ILE A 1 135 ? 10.450 -0.071 -8.636 1.00 93.00 135 ILE A C 1
ATOM 1142 O O . ILE A 1 135 ? 9.675 0.574 -7.928 1.00 93.00 135 ILE A O 1
ATOM 1146 N N . ARG A 1 136 ? 11.239 -1.013 -8.108 1.00 94.81 136 ARG A N 1
ATOM 1147 C CA . ARG A 1 136 ? 11.226 -1.379 -6.684 1.00 94.81 136 ARG A CA 1
ATOM 1148 C C . ARG A 1 136 ? 11.811 -0.262 -5.830 1.00 94.81 136 ARG A C 1
ATOM 1150 O O . ARG A 1 136 ? 11.289 0.018 -4.751 1.00 94.81 136 ARG A O 1
ATOM 1157 N N . ASP A 1 137 ? 12.861 0.402 -6.307 1.00 94.81 137 ASP A N 1
ATOM 1158 C CA . ASP A 1 137 ? 13.463 1.547 -5.614 1.00 94.81 137 ASP A CA 1
ATOM 1159 C C . ASP A 1 137 ? 12.544 2.766 -5.660 1.00 94.81 137 ASP A C 1
ATOM 1161 O O . ASP A 1 137 ? 12.343 3.432 -4.643 1.00 94.81 137 ASP A O 1
ATOM 1165 N N . TYR A 1 138 ? 11.898 2.989 -6.804 1.00 94.94 138 TYR A N 1
ATOM 1166 C CA . TYR A 1 138 ? 10.856 4.003 -6.932 1.00 94.94 138 TYR A CA 1
ATOM 1167 C C . TYR A 1 138 ? 9.666 3.740 -5.993 1.00 94.94 138 TYR A C 1
ATOM 1169 O O . TYR A 1 138 ? 9.210 4.642 -5.292 1.00 94.94 138 TYR A O 1
ATOM 1177 N N . SER A 1 139 ? 9.213 2.487 -5.900 1.00 95.69 139 SER A N 1
ATOM 1178 C CA . SER A 1 139 ? 8.117 2.086 -5.007 1.00 95.69 139 SER A CA 1
ATOM 1179 C C . SER A 1 139 ? 8.471 2.331 -3.539 1.00 95.69 139 SER A C 1
ATOM 1181 O O . SER A 1 139 ? 7.666 2.891 -2.797 1.00 95.69 139 SER A O 1
ATOM 1183 N N . LYS A 1 140 ? 9.699 1.987 -3.117 1.00 95.62 140 LYS A N 1
ATOM 1184 C CA . LYS A 1 140 ? 10.206 2.319 -1.771 1.00 95.62 140 LYS A CA 1
ATOM 1185 C C . LYS A 1 140 ? 10.177 3.825 -1.516 1.00 95.62 140 LYS A C 1
ATOM 1187 O O . LYS A 1 140 ? 9.759 4.250 -0.442 1.00 95.62 140 LYS A O 1
ATOM 1192 N N . TYR A 1 141 ? 10.612 4.619 -2.493 1.00 94.81 141 TYR A N 1
ATOM 1193 C CA . TYR A 1 141 ? 10.633 6.074 -2.384 1.00 94.81 141 TYR A CA 1
ATOM 1194 C C . TYR A 1 141 ? 9.225 6.667 -2.223 1.00 94.81 141 TYR A C 1
ATOM 1196 O O . TYR A 1 141 ? 9.032 7.488 -1.321 1.00 94.81 141 TYR A O 1
ATOM 1204 N N . ILE A 1 142 ? 8.244 6.223 -3.021 1.00 95.00 142 ILE A N 1
ATOM 1205 C CA . ILE A 1 142 ? 6.844 6.663 -2.897 1.00 95.00 142 ILE A CA 1
ATOM 1206 C C . ILE A 1 142 ? 6.291 6.340 -1.512 1.00 95.00 142 ILE A C 1
ATOM 1208 O O . ILE A 1 142 ? 5.742 7.216 -0.842 1.00 95.00 142 ILE A O 1
ATOM 1212 N N . LEU A 1 143 ? 6.433 5.087 -1.072 1.00 94.50 143 LEU A N 1
ATOM 1213 C CA . LEU A 1 143 ? 5.854 4.637 0.194 1.00 94.50 143 LEU A CA 1
ATOM 1214 C C . LEU A 1 143 ? 6.442 5.398 1.391 1.00 94.50 143 LEU A C 1
ATOM 1216 O O . LEU A 1 143 ? 5.720 5.701 2.339 1.00 94.50 143 LEU A O 1
ATOM 1220 N N . ALA A 1 144 ? 7.718 5.784 1.324 1.00 92.00 144 ALA A N 1
ATOM 1221 C CA . ALA A 1 144 ? 8.371 6.536 2.389 1.00 92.00 144 ALA A CA 1
ATOM 1222 C C . ALA A 1 144 ? 8.056 8.043 2.384 1.00 92.00 144 ALA A C 1
ATOM 1224 O O . ALA A 1 144 ? 7.922 8.627 3.456 1.00 92.00 144 ALA A O 1
ATOM 1225 N N . ASN A 1 145 ? 7.956 8.684 1.212 1.00 85.56 145 ASN A N 1
ATOM 1226 C CA . ASN A 1 145 ? 8.073 10.150 1.124 1.00 85.56 145 ASN A CA 1
ATOM 1227 C C . ASN A 1 145 ? 6.878 10.868 0.491 1.00 85.56 145 ASN A C 1
ATOM 1229 O O . ASN A 1 145 ? 6.832 12.098 0.519 1.00 85.56 145 ASN A O 1
ATOM 1233 N N . LYS A 1 146 ? 5.943 10.145 -0.130 1.00 85.06 146 LYS A N 1
ATOM 1234 C CA . LYS A 1 146 ? 4.906 10.763 -0.962 1.00 85.06 146 LYS A CA 1
ATOM 1235 C C . LYS A 1 146 ? 3.528 10.771 -0.309 1.00 85.06 146 LYS A C 1
ATOM 1237 O O . LYS A 1 146 ? 3.275 10.112 0.700 1.00 85.06 146 LYS A O 1
ATOM 1242 N N . ASN A 1 147 ? 2.643 11.586 -0.881 1.00 90.75 147 ASN A N 1
ATOM 1243 C CA . ASN A 1 147 ? 1.279 11.771 -0.398 1.00 90.75 147 ASN A CA 1
ATOM 1244 C C . ASN A 1 147 ? 0.397 10.535 -0.670 1.00 90.75 147 ASN A C 1
ATOM 1246 O O . ASN A 1 147 ? 0.787 9.592 -1.361 1.00 90.75 147 ASN A O 1
ATOM 1250 N N . ALA A 1 148 ? -0.817 10.548 -0.116 1.00 91.38 148 ALA A N 1
ATOM 1251 C CA . ALA A 1 148 ? -1.746 9.430 -0.221 1.00 91.38 148 ALA A CA 1
ATOM 1252 C C . ALA A 1 148 ? -2.115 9.071 -1.673 1.00 91.38 148 ALA A C 1
ATOM 1254 O O . ALA A 1 148 ? -2.274 7.895 -1.978 1.00 91.38 148 ALA A O 1
ATOM 1255 N N . GLU A 1 149 ? -2.244 10.043 -2.577 1.00 92.06 149 GLU A N 1
ATOM 1256 C CA . GLU A 1 149 ? -2.638 9.784 -3.968 1.00 92.06 149 GLU A CA 1
ATOM 1257 C C . GLU A 1 149 ? -1.549 9.035 -4.736 1.00 92.06 149 GLU A C 1
ATOM 1259 O O . GLU A 1 149 ? -1.829 8.019 -5.370 1.00 92.06 149 GLU A O 1
ATOM 1264 N N . GLU A 1 150 ? -0.298 9.476 -4.613 1.00 91.69 150 GLU A N 1
ATOM 1265 C CA . GLU A 1 150 ? 0.842 8.816 -5.256 1.00 91.69 150 GLU A CA 1
ATOM 1266 C C . GLU A 1 150 ? 1.064 7.399 -4.706 1.00 91.69 150 GLU A C 1
ATOM 1268 O O . GLU A 1 150 ? 1.332 6.466 -5.461 1.00 91.69 150 GLU A O 1
ATOM 1273 N N . LYS A 1 151 ? 0.872 7.201 -3.395 1.00 95.19 151 LYS A N 1
ATOM 1274 C CA . LYS A 1 151 ? 0.915 5.867 -2.772 1.00 95.19 151 LYS A CA 1
ATOM 1275 C C . LYS A 1 151 ? -0.144 4.925 -3.341 1.00 95.19 151 LYS A C 1
ATOM 1277 O O . LYS A 1 151 ? 0.133 3.750 -3.577 1.00 95.19 151 LYS A O 1
ATOM 1282 N N . ARG A 1 152 ? -1.359 5.429 -3.573 1.00 95.06 152 ARG A N 1
ATOM 1283 C CA . ARG A 1 152 ? -2.453 4.652 -4.177 1.00 95.06 152 ARG A CA 1
ATOM 1284 C C . ARG A 1 152 ? -2.161 4.286 -5.627 1.00 95.06 152 ARG A C 1
ATOM 1286 O O . ARG A 1 152 ? -2.570 3.212 -6.055 1.00 95.06 152 ARG A O 1
ATOM 1293 N N . GLU A 1 153 ? -1.445 5.132 -6.362 1.00 94.62 153 GLU A N 1
ATOM 1294 C CA . GLU A 1 153 ? -1.102 4.879 -7.765 1.00 94.62 153 GLU A CA 1
ATOM 1295 C C . GLU A 1 153 ? -0.277 3.592 -7.938 1.00 94.62 153 GLU A C 1
ATOM 1297 O O . GLU A 1 153 ? -0.457 2.890 -8.927 1.00 94.62 153 GLU A O 1
ATOM 1302 N N . LEU A 1 154 ? 0.533 3.195 -6.945 1.00 95.31 154 LEU A N 1
ATOM 1303 C CA . LEU A 1 154 ? 1.272 1.922 -6.977 1.00 95.31 154 LEU A CA 1
ATOM 1304 C C . LEU A 1 154 ? 0.368 0.687 -7.111 1.00 95.31 154 LEU A C 1
ATOM 1306 O O . LEU A 1 154 ? 0.814 -0.341 -7.612 1.00 95.31 154 LEU A O 1
ATOM 1310 N N . PHE A 1 155 ? -0.900 0.761 -6.700 1.00 95.12 155 PHE A N 1
ATOM 1311 C CA . PHE A 1 155 ? -1.844 -0.345 -6.879 1.00 95.12 155 PHE A CA 1
ATOM 1312 C C . PHE A 1 155 ? -2.248 -0.527 -8.347 1.00 95.12 155 PHE A C 1
ATOM 1314 O O . PHE A 1 155 ? -2.613 -1.633 -8.737 1.00 95.12 155 PHE A O 1
ATOM 1321 N N . ASN A 1 156 ? -2.117 0.514 -9.175 1.00 94.19 156 ASN A N 1
ATOM 1322 C CA . ASN A 1 156 ? -2.407 0.447 -10.608 1.00 94.19 156 ASN A CA 1
ATOM 1323 C C . ASN A 1 156 ? -1.314 -0.279 -11.404 1.00 94.19 156 ASN A C 1
ATOM 1325 O O . ASN A 1 156 ? -1.511 -0.549 -12.587 1.00 94.19 156 ASN A O 1
ATOM 1329 N N . LEU A 1 157 ? -0.195 -0.648 -10.762 1.00 93.94 157 LEU A N 1
ATOM 1330 C CA . LEU A 1 157 ? 0.771 -1.591 -11.333 1.00 93.94 157 LEU A CA 1
ATOM 1331 C C . LEU A 1 157 ? 0.134 -2.953 -11.639 1.00 93.94 157 LEU A C 1
ATOM 1333 O O . LEU A 1 157 ? 0.639 -3.686 -12.486 1.00 93.94 157 LEU A O 1
ATOM 1337 N N . PHE A 1 158 ? -0.959 -3.294 -10.951 1.00 94.31 158 PHE A N 1
ATOM 1338 C CA . PHE A 1 158 ? -1.641 -4.575 -11.063 1.00 94.31 158 PHE A CA 1
ATOM 1339 C C . PHE A 1 158 ? -2.989 -4.394 -11.772 1.00 94.31 158 PHE A C 1
ATOM 1341 O O . PHE A 1 158 ? -3.865 -3.680 -11.292 1.00 94.31 158 PHE A O 1
ATOM 1348 N N . GLN A 1 159 ? -3.207 -5.099 -12.887 1.00 91.44 159 GLN A N 1
ATOM 1349 C CA . GLN A 1 159 ? -4.497 -5.096 -13.606 1.00 91.44 159 GLN A CA 1
ATOM 1350 C C . GLN A 1 159 ? -5.546 -6.048 -13.004 1.00 91.44 159 GLN A C 1
ATOM 1352 O O . GLN A 1 159 ? -6.547 -6.389 -13.636 1.00 91.44 159 GLN A O 1
ATOM 1357 N N . PHE A 1 160 ? -5.325 -6.524 -11.784 1.00 90.81 160 PHE A N 1
ATOM 1358 C CA . PHE A 1 160 ? -6.193 -7.479 -11.110 1.00 90.81 160 PHE A CA 1
ATOM 1359 C C . PHE A 1 160 ? -6.455 -7.047 -9.666 1.00 90.81 160 PHE A C 1
ATOM 1361 O O . PHE A 1 160 ? -5.641 -6.343 -9.067 1.00 90.81 160 PHE A O 1
ATOM 1368 N N . PRO A 1 161 ? -7.589 -7.465 -9.077 1.00 91.94 161 PRO A N 1
ATOM 1369 C CA . PRO A 1 161 ? -7.902 -7.120 -7.701 1.00 91.94 161 PRO A CA 1
ATOM 1370 C C . PRO A 1 161 ? -6.904 -7.758 -6.734 1.00 91.94 161 PRO A C 1
ATOM 1372 O O . PRO A 1 161 ? -6.584 -8.946 -6.832 1.00 91.94 161 PRO A O 1
ATOM 1375 N N . LEU A 1 162 ? -6.473 -6.964 -5.759 1.00 94.94 162 LEU A N 1
ATOM 1376 C CA . LEU A 1 162 ? -5.635 -7.407 -4.655 1.00 94.94 162 LEU A CA 1
ATOM 1377 C C . LEU A 1 162 ? -6.472 -7.680 -3.408 1.00 94.94 162 LEU A C 1
ATOM 1379 O O . LEU A 1 162 ? -7.488 -7.027 -3.139 1.00 94.94 162 LEU A O 1
ATOM 1383 N N . PHE A 1 163 ? -6.018 -8.655 -2.630 1.00 95.56 163 PHE A N 1
ATOM 1384 C CA . PHE A 1 163 ? -6.695 -9.112 -1.430 1.00 95.56 163 PHE A CA 1
ATOM 1385 C C . PHE A 1 163 ? -5.759 -9.089 -0.230 1.00 95.56 163 PHE A C 1
ATOM 1387 O O . PHE A 1 163 ? -4.548 -9.185 -0.386 1.00 95.56 163 PHE A O 1
ATOM 1394 N N . ILE A 1 164 ? -6.327 -8.994 0.969 1.00 95.31 164 ILE A N 1
ATOM 1395 C CA . ILE A 1 164 ? -5.612 -9.257 2.218 1.00 95.31 164 ILE A CA 1
ATOM 1396 C C . ILE A 1 164 ? -5.980 -10.656 2.705 1.00 95.31 164 ILE A C 1
ATOM 1398 O O . ILE A 1 164 ? -7.168 -10.976 2.826 1.00 95.31 164 ILE A O 1
ATOM 1402 N N . GLN A 1 165 ? -4.957 -11.457 2.986 1.00 94.81 165 GLN A N 1
ATOM 1403 C CA . GLN A 1 165 ? -5.059 -12.753 3.638 1.00 94.81 165 GLN A CA 1
ATOM 1404 C C . GLN A 1 165 ? -3.964 -12.877 4.696 1.00 94.81 165 GLN A C 1
ATOM 1406 O O . GLN A 1 165 ? -2.786 -12.681 4.393 1.00 94.81 165 GLN A O 1
ATOM 1411 N N . ASN A 1 166 ? -4.338 -13.215 5.927 1.00 94.12 166 ASN A N 1
ATOM 1412 C CA . ASN A 1 166 ? -3.421 -13.355 7.061 1.00 94.12 166 ASN A CA 1
ATOM 1413 C C . ASN A 1 166 ? -2.483 -12.141 7.239 1.00 94.12 166 ASN A C 1
ATOM 1415 O O . ASN A 1 166 ? -1.273 -12.307 7.384 1.00 94.12 166 ASN A O 1
ATOM 1419 N N . SER A 1 167 ? -3.025 -10.919 7.185 1.00 93.38 167 SER A N 1
ATOM 1420 C CA . SER A 1 167 ? -2.242 -9.666 7.246 1.00 93.38 167 SER A CA 1
ATOM 1421 C C . SER A 1 167 ? -1.177 -9.533 6.145 1.00 93.38 167 SER A C 1
ATOM 1423 O O . SER A 1 167 ? -0.162 -8.861 6.329 1.00 93.38 167 SER A O 1
ATOM 1425 N N . THR A 1 168 ? -1.389 -10.147 4.980 1.00 94.69 168 THR A N 1
ATOM 1426 C CA . THR A 1 168 ? -0.518 -9.978 3.809 1.00 94.69 168 THR A CA 1
ATOM 1427 C C . THR A 1 168 ? -1.335 -9.713 2.554 1.00 94.69 168 THR A C 1
ATOM 1429 O O . THR A 1 168 ? -2.435 -10.237 2.391 1.00 94.69 168 THR A O 1
ATOM 1432 N N . ILE A 1 169 ? -0.810 -8.865 1.671 1.00 94.50 169 ILE A N 1
ATOM 1433 C CA . ILE A 1 169 ? -1.389 -8.615 0.353 1.00 94.50 169 ILE A CA 1
ATOM 1434 C C . ILE A 1 169 ? -1.063 -9.796 -0.555 1.00 94.50 169 ILE A C 1
ATOM 1436 O O . ILE A 1 169 ? 0.098 -10.175 -0.701 1.00 94.50 169 ILE A O 1
ATOM 1440 N N . THR A 1 170 ? -2.093 -10.333 -1.195 1.00 91.94 170 THR A N 1
ATOM 1441 C CA . THR A 1 170 ? -2.006 -11.449 -2.130 1.00 91.94 170 THR A CA 1
ATOM 1442 C C . THR A 1 170 ? -2.896 -11.210 -3.348 1.00 91.94 170 THR A C 1
ATOM 1444 O O . THR A 1 170 ? -3.853 -10.427 -3.307 1.00 91.94 170 THR A O 1
ATOM 1447 N N . SER A 1 171 ? -2.598 -11.905 -4.440 1.00 86.38 171 SER A N 1
ATOM 1448 C CA . SER A 1 171 ? -3.525 -12.092 -5.550 1.00 86.38 171 SER A CA 1
ATOM 1449 C C . SER A 1 171 ? -4.165 -13.477 -5.402 1.00 86.38 171 SER A C 1
ATOM 1451 O O . SER A 1 171 ? -3.512 -14.446 -5.030 1.00 86.38 171 SER A O 1
ATOM 1453 N N . LEU A 1 172 ? -5.453 -13.621 -5.718 1.00 72.50 172 LEU A N 1
ATOM 1454 C CA . LEU A 1 172 ? -6.100 -14.947 -5.735 1.00 72.50 172 LEU A CA 1
ATOM 1455 C C . LEU A 1 172 ? -5.633 -15.827 -6.912 1.00 72.50 172 LEU A C 1
ATOM 1457 O O . LEU A 1 172 ? -6.216 -16.876 -7.154 1.00 72.50 172 LEU A O 1
ATOM 1461 N N . ARG A 1 173 ? -4.613 -15.387 -7.657 1.00 59.66 173 ARG A N 1
ATOM 1462 C CA . ARG A 1 173 ? -4.022 -16.084 -8.803 1.00 59.66 173 ARG A CA 1
ATOM 1463 C C . ARG A 1 173 ? -2.790 -16.905 -8.419 1.00 59.66 173 ARG A C 1
ATOM 1465 O O . ARG A 1 173 ? -2.010 -17.255 -9.290 1.00 59.66 173 ARG A O 1
ATOM 1472 N N . ALA A 1 174 ? -2.591 -17.201 -7.136 1.00 40.72 174 ALA A N 1
ATOM 1473 C CA . ALA A 1 174 ? -1.541 -18.117 -6.709 1.00 40.72 174 ALA A CA 1
ATOM 1474 C C . ALA A 1 174 ? -1.923 -19.569 -7.053 1.00 40.72 174 ALA A C 1
ATOM 1476 O O . ALA A 1 174 ? -2.269 -20.320 -6.149 1.00 40.72 174 ALA A O 1
ATOM 1477 N N . HIS A 1 175 ? -1.902 -19.907 -8.348 1.00 35.91 175 HIS A N 1
ATOM 1478 C CA . HIS A 1 175 ? -1.724 -21.238 -8.940 1.00 35.91 175 HIS A CA 1
ATOM 1479 C C . HIS A 1 175 ? -1.322 -21.092 -10.409 1.00 35.91 175 HIS A C 1
ATOM 1481 O O . HIS A 1 175 ? -2.061 -20.405 -11.150 1.00 35.91 175 HIS A O 1
#